Protein AF-A0A6V7USJ0-F1 (afdb_monomer_lite)

Sequence (85 aa):
MYITTSRDFSKIVPVIIFDRISFPNFQLNNRAENVEIKELNIPVVRYTNYQISNIYNPKERFSFCNKEWNGSVVYIKIKKLKIRI

Organism: Meloidogyne enterolobii (NCBI:txid390850)

Radius of gyration: 14.03 Å; chains: 1; bounding box: 40×22×37 Å

Foldseek 3Di:
DDDDDDPDPVPDDQKDKDAQDQDPDPPCVVFFDDWDWDFDVPQGKIKIWTWGADPVHRQKIKIWIFIDGPNTTRMIMIGIDDDDD

Structure (mmCIF, N/CA/C/O backbone):
data_AF-A0A6V7USJ0-F1
#
_entry.id   AF-A0A6V7USJ0-F1
#
loop_
_atom_site.group_PDB
_atom_site.id
_atom_site.type_symbol
_atom_site.label_atom_id
_atom_site.label_alt_id
_atom_site.label_comp_id
_atom_site.label_asym_id
_atom_site.label_entity_id
_atom_site.label_seq_id
_atom_site.pdbx_PDB_ins_code
_atom_site.Cartn_x
_atom_site.Cartn_y
_atom_site.Cartn_z
_atom_site.occupancy
_atom_site.B_iso_or_equiv
_atom_site.auth_seq_id
_atom_site.auth_comp_id
_atom_site.auth_asym_id
_atom_site.auth_atom_id
_atom_site.pdbx_PDB_model_num
ATOM 1 N N . MET A 1 1 ? -12.250 10.098 -16.088 1.00 41.88 1 MET A N 1
ATOM 2 C CA . MET A 1 1 ? -12.243 9.245 -14.878 1.00 41.88 1 MET A CA 1
ATOM 3 C C . MET A 1 1 ? -12.768 10.082 -13.720 1.00 41.88 1 MET A C 1
ATOM 5 O O . MET A 1 1 ? -12.208 11.141 -13.479 1.00 41.88 1 MET A O 1
ATOM 9 N N . TYR A 1 2 ? -13.868 9.677 -13.081 1.00 32.28 2 TYR A N 1
ATOM 10 C CA . TYR A 1 2 ? -14.516 10.434 -12.002 1.00 32.28 2 TYR A CA 1
ATOM 11 C C . TYR A 1 2 ? -14.277 9.709 -10.676 1.00 32.28 2 TYR A C 1
ATOM 13 O O . TYR A 1 2 ? -14.713 8.572 -10.509 1.00 32.28 2 TYR A O 1
ATOM 21 N N . ILE A 1 3 ? -13.532 10.340 -9.768 1.00 47.09 3 ILE A N 1
ATOM 22 C CA . ILE A 1 3 ? -13.298 9.843 -8.409 1.00 47.09 3 ILE A CA 1
ATOM 23 C C . ILE A 1 3 ? -14.134 10.721 -7.482 1.00 47.09 3 ILE A C 1
ATOM 25 O O . ILE A 1 3 ? -13.954 11.936 -7.460 1.00 47.09 3 ILE A O 1
ATOM 29 N N . THR A 1 4 ? -15.046 10.109 -6.731 1.00 44.09 4 THR A N 1
ATOM 30 C CA . THR A 1 4 ? -15.869 10.790 -5.726 1.00 44.09 4 THR A CA 1
ATOM 31 C C . THR A 1 4 ? -15.662 10.154 -4.358 1.00 44.09 4 THR A C 1
ATOM 33 O O . THR A 1 4 ? -15.258 8.994 -4.254 1.00 44.09 4 THR A O 1
ATOM 36 N N . THR A 1 5 ? -15.903 10.919 -3.300 1.00 49.25 5 THR A N 1
ATOM 37 C CA . THR A 1 5 ? -15.808 10.446 -1.920 1.00 49.25 5 THR A CA 1
ATOM 38 C C . THR A 1 5 ? -17.185 9.986 -1.440 1.00 49.25 5 THR A C 1
ATOM 40 O O . THR A 1 5 ? -18.193 10.647 -1.671 1.00 49.25 5 THR A O 1
ATOM 43 N N . SER A 1 6 ? -17.243 8.831 -0.773 1.00 61.31 6 SER A N 1
ATOM 44 C CA . SER A 1 6 ? -18.465 8.317 -0.139 1.00 61.31 6 SER A CA 1
ATOM 45 C C . SER A 1 6 ? -18.335 8.388 1.378 1.00 61.31 6 SER A C 1
ATOM 47 O O . SER A 1 6 ? -17.258 8.146 1.922 1.00 61.31 6 SER A O 1
ATOM 49 N N . ARG A 1 7 ? -19.445 8.700 2.055 1.00 63.19 7 ARG A N 1
ATOM 50 C CA . ARG A 1 7 ? -19.577 8.607 3.520 1.00 63.19 7 ARG A CA 1
ATOM 51 C C . ARG A 1 7 ? -20.165 7.267 3.975 1.00 63.19 7 ARG A C 1
ATOM 53 O O . ARG A 1 7 ? -20.167 6.983 5.167 1.00 63.19 7 ARG A O 1
ATOM 60 N N . ASP A 1 8 ? -20.666 6.458 3.041 1.00 69.12 8 ASP A N 1
ATOM 61 C CA . ASP A 1 8 ? -21.128 5.099 3.309 1.00 69.12 8 ASP A CA 1
ATOM 62 C C . ASP A 1 8 ? -19.940 4.131 3.245 1.00 69.12 8 ASP A C 1
ATOM 64 O O . ASP A 1 8 ? -19.414 3.821 2.172 1.00 69.12 8 ASP A O 1
ATOM 68 N N . PHE A 1 9 ? -19.517 3.675 4.422 1.00 61.56 9 PHE A N 1
ATOM 69 C CA . PHE A 1 9 ? -18.390 2.766 4.615 1.00 61.56 9 PHE A CA 1
ATOM 70 C C . PHE A 1 9 ? -18.805 1.285 4.676 1.00 61.56 9 PHE A C 1
ATOM 72 O O . PHE A 1 9 ? -17.943 0.413 4.801 1.00 61.56 9 PHE A O 1
ATOM 79 N N . SER A 1 10 ? -20.103 0.971 4.564 1.00 67.25 10 SER A N 1
ATOM 80 C CA . SER A 1 10 ? -20.607 -0.413 4.623 1.00 67.25 10 SER A CA 1
ATOM 81 C C . SER A 1 10 ? -20.153 -1.271 3.434 1.00 67.25 10 SER A C 1
ATOM 83 O O . SER A 1 10 ? -20.112 -2.495 3.527 1.00 67.25 10 SER A O 1
ATOM 85 N N . LYS A 1 11 ? -19.744 -0.627 2.333 1.00 64.94 11 LYS A N 1
ATOM 86 C CA . LYS A 1 11 ? -19.309 -1.263 1.079 1.00 64.94 11 LYS A CA 1
ATOM 87 C C . LYS A 1 11 ? -17.799 -1.156 0.828 1.00 64.94 11 LYS A C 1
ATOM 89 O O . LYS A 1 11 ? -17.363 -1.251 -0.318 1.00 64.94 11 LYS A O 1
ATOM 94 N N . ILE A 1 12 ? -16.983 -0.931 1.867 1.00 66.44 12 ILE A N 1
ATOM 95 C CA . ILE A 1 12 ? -15.522 -0.849 1.701 1.00 66.44 12 ILE A CA 1
ATOM 96 C C . ILE A 1 12 ? -14.979 -2.191 1.198 1.00 66.44 12 ILE A C 1
ATOM 98 O O . ILE A 1 12 ? -15.021 -3.204 1.897 1.00 66.44 12 ILE A O 1
ATOM 102 N N . VAL A 1 13 ? -14.382 -2.169 0.009 1.00 65.50 13 VAL A N 1
ATOM 103 C CA . VAL A 1 13 ? -13.630 -3.302 -0.530 1.00 65.50 13 VAL A CA 1
ATOM 104 C C . VAL A 1 13 ? -12.275 -3.379 0.188 1.00 65.50 13 VAL A C 1
ATOM 106 O O . VAL A 1 13 ? -11.589 -2.361 0.315 1.00 65.50 13 VAL A O 1
ATOM 109 N N . PRO A 1 14 ? -11.852 -4.559 0.678 1.00 67.25 14 PRO A N 1
ATOM 110 C CA . PRO A 1 14 ? -10.631 -4.685 1.478 1.00 67.25 14 PRO A CA 1
ATOM 111 C C . PRO A 1 14 ? -9.349 -4.396 0.686 1.00 67.25 14 PRO A C 1
ATOM 113 O O . PRO A 1 14 ? -8.338 -4.001 1.280 1.00 67.25 14 PRO A O 1
ATOM 116 N N . VAL A 1 15 ? -9.380 -4.613 -0.633 1.00 73.19 15 VAL A N 1
ATOM 117 C CA . VAL A 1 15 ? -8.250 -4.416 -1.540 1.00 73.19 15 VAL A CA 1
ATOM 118 C C . VAL A 1 15 ? -8.754 -3.939 -2.899 1.00 73.19 15 VAL A C 1
ATOM 120 O O . VAL A 1 15 ? -9.671 -4.533 -3.459 1.00 73.19 15 VAL A O 1
ATOM 123 N N . ILE A 1 16 ? -8.112 -2.910 -3.446 1.00 74.75 16 ILE A N 1
ATOM 124 C CA . ILE A 1 16 ? -8.304 -2.469 -4.832 1.00 74.75 16 ILE A CA 1
ATOM 125 C C . ILE A 1 16 ? -6.960 -2.608 -5.548 1.00 74.75 16 ILE A C 1
ATOM 127 O O . ILE A 1 16 ? -5.935 -2.147 -5.034 1.00 74.75 16 ILE A O 1
ATOM 131 N N . ILE A 1 17 ? -6.964 -3.274 -6.706 1.00 74.31 17 ILE A N 1
ATOM 132 C CA . ILE A 1 17 ? -5.774 -3.503 -7.533 1.00 74.31 17 ILE A CA 1
ATOM 133 C C . ILE A 1 17 ? -6.042 -2.969 -8.930 1.00 74.31 17 ILE A C 1
ATOM 135 O O . ILE A 1 17 ? -7.050 -3.304 -9.547 1.00 74.31 17 ILE A O 1
ATOM 139 N N . PHE A 1 18 ? -5.096 -2.184 -9.426 1.00 73.94 18 PHE A N 1
ATOM 140 C CA . PHE A 1 18 ? -5.037 -1.760 -10.811 1.00 73.94 18 PHE A CA 1
ATOM 141 C C . PHE A 1 18 ? -3.731 -2.278 -11.408 1.00 73.94 18 PH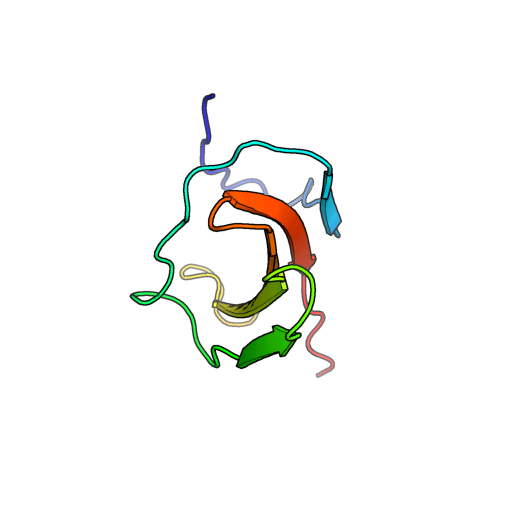E A C 1
ATOM 143 O O . PHE A 1 18 ? -2.654 -1.973 -10.891 1.00 73.94 18 PHE A O 1
ATOM 150 N N . ASP A 1 19 ? -3.834 -3.068 -12.473 1.00 71.19 19 ASP A N 1
ATOM 151 C CA . ASP A 1 19 ? -2.695 -3.611 -13.213 1.00 71.19 19 ASP A CA 1
ATOM 152 C C . ASP A 1 19 ? -2.665 -3.020 -14.629 1.00 71.19 19 ASP A C 1
ATOM 154 O O . ASP A 1 19 ? -3.717 -2.780 -15.224 1.00 71.19 19 ASP A O 1
ATOM 158 N N . ARG A 1 20 ? -1.460 -2.770 -15.150 1.00 67.06 20 ARG A N 1
ATOM 159 C CA . ARG A 1 20 ? -1.195 -2.180 -16.477 1.00 67.06 20 ARG A CA 1
ATOM 160 C C . ARG A 1 20 ? -1.920 -0.858 -16.746 1.00 67.06 20 ARG A C 1
ATOM 162 O O . ARG A 1 20 ? -2.364 -0.596 -17.861 1.00 67.06 20 ARG A O 1
ATOM 169 N N . ILE A 1 21 ? -2.037 -0.015 -15.730 1.00 69.25 21 ILE A N 1
ATOM 170 C CA . ILE A 1 21 ? -2.578 1.337 -15.894 1.00 69.25 21 ILE A CA 1
ATOM 171 C C . ILE A 1 21 ? -1.497 2.289 -16.409 1.00 69.25 21 ILE A C 1
ATOM 173 O O . ILE A 1 21 ? -0.324 2.119 -16.105 1.00 69.25 21 ILE A O 1
ATOM 177 N N . SER A 1 22 ? -1.898 3.313 -17.159 1.00 62.00 22 SER A N 1
ATOM 178 C CA . SER A 1 22 ? -1.086 4.512 -17.387 1.00 62.00 22 SER A CA 1
ATOM 179 C C . SER A 1 22 ? -1.645 5.606 -16.491 1.00 62.00 22 SER A C 1
ATOM 181 O O . SER A 1 22 ? -2.514 6.376 -16.896 1.00 62.00 22 SER A O 1
ATOM 183 N N . PHE A 1 23 ? -1.241 5.587 -15.223 1.00 60.31 23 PHE A N 1
ATOM 184 C CA . PHE A 1 23 ? -1.789 6.489 -14.214 1.00 60.31 23 PHE A CA 1
ATOM 185 C C . PHE A 1 23 ? -0.858 7.690 -13.996 1.00 60.31 23 PHE A C 1
ATOM 187 O O . PHE A 1 23 ? 0.357 7.487 -13.920 1.00 60.31 23 PHE A O 1
ATOM 194 N N . PRO A 1 24 ? -1.373 8.931 -13.876 1.00 59.31 24 PRO A N 1
ATOM 195 C CA . PRO A 1 24 ? -0.543 10.070 -13.496 1.00 59.31 24 PRO A CA 1
ATOM 196 C C . PRO A 1 24 ? 0.145 9.812 -12.151 1.00 59.31 24 PRO A C 1
ATOM 198 O O . PRO A 1 24 ? -0.453 9.246 -11.234 1.00 59.31 24 PRO A O 1
ATOM 201 N N . ASN A 1 25 ? 1.406 10.228 -12.030 1.00 59.88 25 ASN A N 1
ATOM 202 C CA . ASN A 1 25 ? 2.145 10.092 -10.782 1.00 59.88 25 ASN A CA 1
ATOM 203 C C . ASN A 1 25 ? 1.466 10.952 -9.703 1.00 59.88 25 ASN A C 1
ATOM 205 O O . ASN A 1 25 ? 1.466 12.183 -9.785 1.00 59.88 25 ASN A O 1
ATOM 209 N N . PHE A 1 26 ? 0.838 10.314 -8.715 1.00 61.09 26 PHE A N 1
ATOM 210 C CA . PHE A 1 26 ? 0.306 11.033 -7.569 1.00 61.09 26 PHE A CA 1
ATOM 211 C C . PHE A 1 26 ? 1.469 11.417 -6.662 1.00 61.09 26 PHE A C 1
ATOM 213 O O . PHE A 1 26 ? 2.000 10.584 -5.930 1.00 61.09 26 PHE A O 1
ATOM 220 N N . GLN A 1 27 ? 1.823 12.698 -6.644 1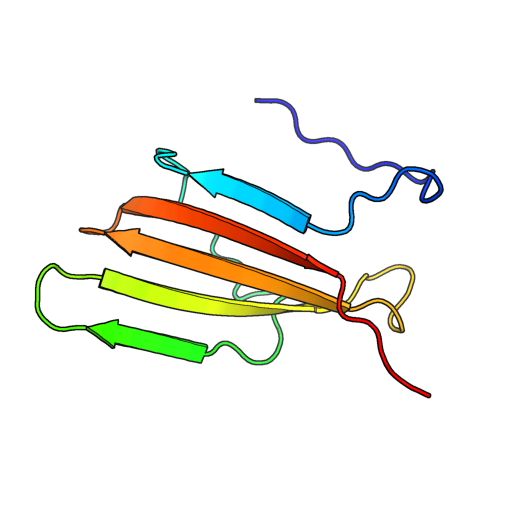.00 58.34 27 GLN A N 1
ATOM 221 C CA . GLN A 1 27 ? 2.682 13.244 -5.599 1.00 58.34 27 GLN A CA 1
ATOM 222 C C . GLN A 1 27 ? 1.906 13.268 -4.270 1.00 58.34 27 GLN A C 1
ATOM 224 O O . GLN A 1 27 ? 1.358 14.287 -3.857 1.00 58.34 27 GLN A O 1
ATOM 229 N N . LEU A 1 28 ? 1.822 12.114 -3.598 1.00 61.84 28 LEU A N 1
ATOM 230 C CA . LEU A 1 28 ? 1.137 11.943 -2.306 1.00 61.84 28 LEU A CA 1
ATOM 231 C C . LEU A 1 28 ? 1.952 12.480 -1.117 1.00 61.84 28 LEU A C 1
ATOM 233 O O . LEU A 1 28 ? 1.510 12.380 0.028 1.00 61.84 28 LEU A O 1
ATOM 237 N N . ASN A 1 29 ? 3.116 13.078 -1.382 1.00 57.50 29 ASN A N 1
ATOM 238 C CA . ASN A 1 29 ? 4.117 13.486 -0.393 1.00 57.50 29 ASN A CA 1
ATOM 239 C C . ASN A 1 29 ? 3.557 14.395 0.716 1.00 57.50 29 ASN A C 1
ATOM 241 O O . ASN A 1 29 ? 4.047 14.352 1.836 1.00 57.50 29 ASN A O 1
ATOM 245 N N . ASN A 1 30 ? 2.501 15.168 0.443 1.00 55.69 30 ASN A N 1
ATOM 246 C CA . ASN A 1 30 ? 1.937 16.109 1.418 1.00 55.69 30 ASN A CA 1
ATOM 247 C C . ASN A 1 30 ? 1.001 15.458 2.455 1.00 55.69 30 ASN A C 1
ATOM 249 O O . ASN A 1 30 ? 0.586 16.130 3.396 1.00 55.69 30 ASN A O 1
ATOM 253 N N . ARG A 1 31 ? 0.597 14.191 2.272 1.00 58.16 31 ARG A N 1
ATOM 254 C CA . ARG A 1 31 ? -0.370 13.499 3.157 1.00 58.16 31 ARG A CA 1
ATOM 255 C C . ARG A 1 31 ? 0.033 12.078 3.548 1.00 58.16 31 ARG A C 1
ATOM 257 O O . ARG A 1 31 ? -0.716 11.419 4.264 1.00 58.16 31 ARG A O 1
ATOM 264 N N .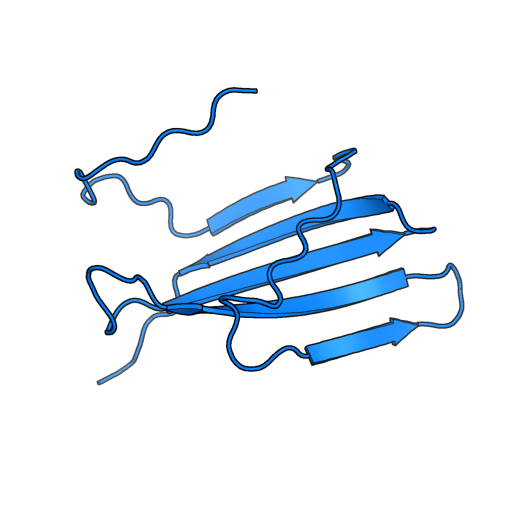 ALA A 1 32 ? 1.157 11.588 3.044 1.00 60.59 32 ALA A N 1
ATOM 265 C CA . ALA A 1 32 ? 1.618 10.242 3.323 1.00 60.59 32 ALA A CA 1
ATOM 266 C C . ALA A 1 32 ? 2.595 10.222 4.498 1.00 60.59 32 ALA A C 1
ATOM 268 O O . ALA A 1 32 ? 3.570 10.968 4.530 1.00 60.59 32 ALA A O 1
ATOM 269 N N . GLU A 1 33 ? 2.351 9.315 5.434 1.00 61.22 33 GLU A N 1
ATOM 270 C CA . GLU A 1 33 ? 3.281 8.979 6.504 1.00 61.22 33 GLU A CA 1
ATOM 271 C C . GLU A 1 33 ? 4.142 7.782 6.052 1.00 61.22 33 GLU A C 1
ATOM 273 O O . GLU A 1 33 ? 3.646 6.878 5.375 1.00 61.22 33 GLU A O 1
ATOM 278 N N . ASN A 1 34 ? 5.421 7.751 6.448 1.00 60.03 34 ASN A N 1
ATOM 279 C CA . ASN A 1 34 ? 6.348 6.623 6.247 1.00 60.03 34 ASN A CA 1
ATOM 280 C C . ASN A 1 34 ? 6.494 6.163 4.784 1.00 60.03 34 ASN A C 1
ATOM 282 O O . ASN A 1 34 ? 6.126 5.043 4.426 1.00 60.03 34 ASN A O 1
ATOM 286 N N . VAL A 1 35 ? 7.041 7.043 3.942 1.00 69.62 35 VAL A N 1
ATOM 287 C CA . VAL A 1 35 ? 7.324 6.739 2.536 1.00 69.62 35 VAL A CA 1
ATOM 288 C C . VAL A 1 35 ? 8.552 5.835 2.432 1.00 69.62 35 VAL A C 1
ATOM 290 O O . VAL A 1 35 ? 9.658 6.247 2.775 1.00 69.62 35 VAL A O 1
ATOM 293 N N . GLU A 1 36 ? 8.371 4.612 1.937 1.00 74.38 36 GLU A N 1
ATOM 294 C CA . GLU A 1 36 ? 9.476 3.702 1.618 1.00 74.38 36 GLU A CA 1
ATOM 295 C C . GLU A 1 36 ? 9.634 3.627 0.098 1.00 74.38 36 GLU A C 1
ATOM 297 O O . GLU A 1 36 ? 8.711 3.204 -0.602 1.00 74.38 36 GLU A O 1
ATOM 302 N N . ILE A 1 37 ? 10.804 4.028 -0.402 1.00 72.88 37 ILE A N 1
ATOM 303 C CA . ILE A 1 37 ? 11.157 3.963 -1.822 1.00 72.88 37 ILE A CA 1
ATOM 304 C C . ILE A 1 37 ? 12.177 2.841 -2.003 1.00 72.88 37 ILE A C 1
ATOM 306 O O . ILE A 1 37 ? 13.231 2.848 -1.368 1.00 72.88 37 ILE A O 1
ATOM 310 N N . LYS A 1 38 ? 11.873 1.877 -2.875 1.00 77.25 38 LYS A N 1
ATOM 311 C CA . LYS A 1 38 ? 12.819 0.837 -3.303 1.00 77.25 38 LYS A CA 1
ATOM 312 C C . LYS A 1 38 ? 13.070 0.962 -4.791 1.00 77.25 38 LYS A C 1
ATOM 314 O O . LYS A 1 38 ? 12.125 0.914 -5.578 1.00 77.25 38 LYS A O 1
ATOM 319 N N . GLU A 1 39 ? 14.337 1.080 -5.160 1.00 73.81 39 GLU A N 1
ATOM 320 C CA . GLU A 1 39 ? 14.783 1.130 -6.550 1.00 73.81 39 GLU A CA 1
ATOM 321 C C . GLU A 1 39 ? 15.491 -0.178 -6.908 1.00 73.81 39 GLU A C 1
ATOM 323 O O . GLU A 1 39 ? 16.341 -0.669 -6.165 1.00 73.81 39 GLU A O 1
ATOM 328 N N . LEU A 1 40 ? 15.104 -0.768 -8.037 1.00 72.75 40 LEU A N 1
ATOM 329 C CA . LEU A 1 40 ? 15.767 -1.926 -8.629 1.00 72.75 40 LEU A CA 1
ATOM 330 C C . LEU A 1 40 ? 16.399 -1.491 -9.950 1.00 72.75 40 LEU A C 1
ATOM 332 O O . LEU A 1 40 ? 15.738 -0.874 -10.784 1.00 72.75 40 LEU A O 1
ATOM 336 N N . ASN A 1 41 ? 17.680 -1.817 -10.136 1.00 64.25 41 ASN A N 1
ATOM 337 C CA . ASN A 1 41 ? 18.484 -1.223 -11.203 1.00 64.25 41 ASN A CA 1
ATOM 338 C C . ASN A 1 41 ? 18.221 -1.745 -12.628 1.00 64.25 41 ASN A C 1
ATOM 340 O O . ASN A 1 41 ? 18.803 -1.175 -13.541 1.00 64.25 41 ASN A O 1
ATOM 344 N N . ILE A 1 42 ? 17.367 -2.750 -12.888 1.00 60.69 42 ILE A N 1
ATOM 345 C CA . ILE A 1 42 ? 16.993 -3.138 -14.271 1.00 60.69 42 ILE A CA 1
ATOM 346 C C . ILE A 1 42 ? 15.613 -3.828 -14.322 1.00 60.69 42 ILE A C 1
ATOM 348 O O . ILE A 1 42 ? 15.420 -4.821 -13.616 1.00 60.69 42 ILE A O 1
ATOM 352 N N . PRO A 1 43 ? 14.685 -3.404 -15.213 1.00 61.06 43 PRO A N 1
ATOM 353 C CA . PRO A 1 43 ? 14.538 -2.039 -15.745 1.00 61.06 43 PRO A CA 1
ATOM 354 C C . PRO A 1 43 ? 14.251 -1.055 -14.594 1.00 61.06 43 PRO A C 1
ATOM 356 O O . PRO A 1 43 ? 14.016 -1.526 -13.487 1.00 61.06 43 PRO A O 1
ATOM 359 N N . VAL A 1 44 ? 14.280 0.273 -14.812 1.00 71.38 44 VAL A N 1
ATOM 360 C CA . VAL A 1 44 ? 14.044 1.286 -13.752 1.00 71.38 44 VAL A CA 1
ATOM 361 C C . VAL A 1 44 ? 12.655 1.074 -13.153 1.00 71.38 44 VAL A C 1
AT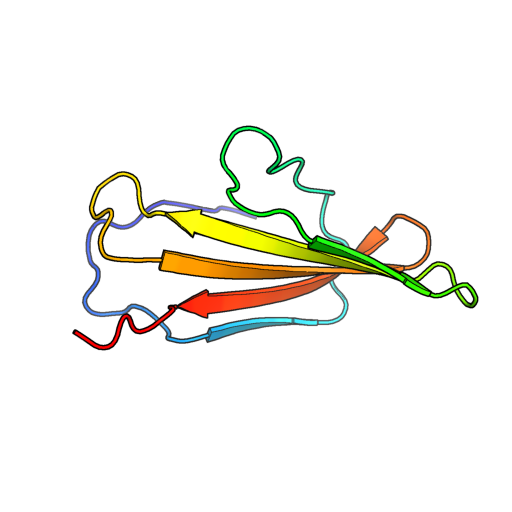OM 363 O O . VAL A 1 44 ? 11.650 1.589 -13.655 1.00 71.38 44 VAL A O 1
ATOM 366 N N . VAL A 1 45 ? 12.607 0.244 -12.116 1.00 74.44 45 VAL A N 1
ATOM 367 C CA . VAL A 1 45 ? 11.408 -0.122 -11.388 1.00 74.44 45 VAL A CA 1
ATOM 368 C C . VAL A 1 45 ? 11.549 0.488 -10.015 1.00 74.44 45 VAL A C 1
ATOM 370 O O . VAL A 1 45 ? 12.424 0.107 -9.234 1.00 74.44 45 VAL A O 1
ATOM 373 N N . ARG A 1 46 ? 10.662 1.434 -9.729 1.00 82.38 46 ARG A N 1
ATOM 374 C CA . ARG A 1 46 ? 10.558 2.056 -8.419 1.00 82.38 46 ARG A CA 1
ATOM 375 C C . ARG A 1 46 ? 9.284 1.568 -7.762 1.00 82.38 46 ARG A C 1
ATOM 377 O O . ARG A 1 46 ? 8.209 1.645 -8.349 1.00 82.38 46 ARG A O 1
ATOM 384 N N . TYR A 1 47 ? 9.405 1.061 -6.548 1.00 82.19 47 TYR A N 1
ATOM 385 C CA . TYR A 1 47 ? 8.255 0.841 -5.686 1.00 82.19 47 TYR A CA 1
ATOM 386 C C . TYR A 1 47 ? 8.214 1.964 -4.669 1.00 82.19 47 TYR A C 1
ATOM 388 O O . TYR A 1 47 ? 9.210 2.175 -3.975 1.00 82.19 47 TYR A O 1
ATOM 396 N N . THR A 1 48 ? 7.071 2.631 -4.550 1.00 82.06 48 THR A N 1
ATOM 397 C CA . THR A 1 48 ? 6.835 3.548 -3.439 1.00 82.06 48 THR A CA 1
ATOM 398 C C . THR A 1 48 ? 5.670 3.033 -2.610 1.00 82.06 48 THR A C 1
ATOM 400 O O . THR A 1 48 ? 4.584 2.729 -3.109 1.00 82.06 48 THR A O 1
ATOM 403 N N . ASN A 1 49 ? 5.917 2.869 -1.316 1.00 83.00 49 ASN A N 1
ATOM 404 C CA . ASN A 1 49 ? 4.892 2.523 -0.348 1.00 83.00 49 ASN A CA 1
ATOM 405 C C . ASN A 1 49 ? 4.566 3.758 0.477 1.00 83.00 49 ASN A C 1
ATOM 407 O O . ASN A 1 49 ? 5.462 4.424 0.986 1.00 83.00 49 ASN A O 1
ATOM 411 N N . TYR A 1 50 ? 3.279 4.021 0.635 1.00 81.81 50 TYR A N 1
ATOM 412 C CA . TYR A 1 50 ? 2.744 5.081 1.465 1.00 81.81 50 TYR A CA 1
ATOM 413 C C . TYR A 1 50 ? 1.820 4.464 2.507 1.00 81.81 50 TYR A C 1
ATOM 415 O O . TYR A 1 50 ? 1.014 3.573 2.201 1.00 81.81 50 TYR A O 1
ATOM 423 N N . GLN A 1 51 ? 1.892 4.977 3.730 1.00 82.69 51 GLN A N 1
ATOM 424 C CA . GLN A 1 51 ? 0.844 4.776 4.711 1.00 82.69 51 GLN A CA 1
ATOM 425 C C . GLN A 1 51 ? -0.026 6.030 4.759 1.00 82.69 51 GLN A C 1
ATOM 427 O O . GLN A 1 51 ? 0.467 7.144 4.914 1.00 82.69 51 GLN A O 1
ATOM 432 N N . ILE A 1 52 ? -1.333 5.844 4.611 1.00 80.25 52 ILE A N 1
ATOM 433 C CA . ILE A 1 52 ? -2.300 6.941 4.604 1.00 80.25 52 ILE A CA 1
ATOM 434 C C . ILE A 1 52 ? -3.275 6.722 5.756 1.00 80.25 52 ILE A C 1
ATOM 436 O O . ILE A 1 52 ? -3.855 5.639 5.895 1.00 80.25 52 ILE A O 1
ATOM 440 N N . SER A 1 53 ? -3.450 7.744 6.586 1.00 74.31 53 SER A N 1
ATOM 441 C CA . SER A 1 53 ? -4.465 7.793 7.635 1.00 74.31 53 SER A CA 1
ATOM 442 C C . SER A 1 53 ? -5.758 8.410 7.089 1.00 74.31 53 SER A C 1
ATOM 444 O O . SER A 1 53 ? -5.744 9.332 6.270 1.00 74.31 53 SER A O 1
ATOM 446 N N . ASN A 1 54 ? -6.908 7.874 7.501 1.00 73.25 54 ASN A N 1
ATOM 447 C CA . ASN A 1 54 ? -8.193 8.482 7.167 1.00 73.25 54 ASN A CA 1
ATOM 448 C C . ASN A 1 54 ? -8.391 9.741 8.027 1.00 73.25 54 ASN A C 1
ATOM 450 O O . ASN A 1 54 ? -8.435 9.652 9.252 1.00 73.25 54 ASN A O 1
ATOM 454 N N . ILE A 1 55 ? -8.557 10.902 7.384 1.00 73.38 55 ILE A N 1
ATOM 455 C CA . ILE A 1 55 ? -8.731 12.195 8.069 1.00 73.38 55 ILE A CA 1
ATOM 456 C C . ILE A 1 55 ? -9.962 12.236 8.987 1.00 73.38 55 ILE A C 1
ATOM 458 O O . ILE A 1 55 ? -9.982 12.989 9.953 1.00 73.38 55 ILE A O 1
ATOM 462 N N . TYR A 1 56 ? -10.982 11.426 8.696 1.00 73.00 56 TYR A N 1
ATOM 463 C CA . TYR A 1 56 ? -12.215 11.343 9.480 1.00 73.00 56 TYR A CA 1
ATOM 464 C C . TYR A 1 56 ? -12.167 10.233 10.532 1.00 73.00 56 TYR A C 1
ATOM 466 O O . TYR A 1 56 ? -12.915 10.274 11.505 1.00 73.00 56 TYR A O 1
ATOM 474 N N . ASN A 1 57 ? -11.302 9.234 10.347 1.00 75.69 57 ASN A N 1
ATOM 475 C CA . ASN A 1 57 ? -11.128 8.137 11.291 1.00 75.69 57 ASN A CA 1
ATOM 476 C C . ASN A 1 57 ? -9.650 7.731 11.377 1.00 75.69 57 ASN A C 1
ATOM 478 O O . ASN A 1 57 ? -9.239 6.786 10.705 1.00 75.69 57 ASN A O 1
ATOM 482 N N . PRO A 1 58 ? -8.846 8.377 12.237 1.00 74.50 58 PRO A N 1
ATOM 483 C CA . PRO A 1 58 ? -7.409 8.105 12.341 1.00 74.50 58 PRO A CA 1
ATOM 484 C C . PRO A 1 58 ? -7.047 6.660 12.732 1.00 74.50 58 PRO A C 1
ATOM 486 O O . PRO A 1 58 ? -5.906 6.232 12.544 1.00 74.50 58 PRO A O 1
ATOM 489 N N . LYS A 1 59 ? -8.007 5.887 13.269 1.00 79.06 59 LYS A N 1
ATOM 490 C CA . LYS A 1 59 ? -7.843 4.450 13.555 1.00 7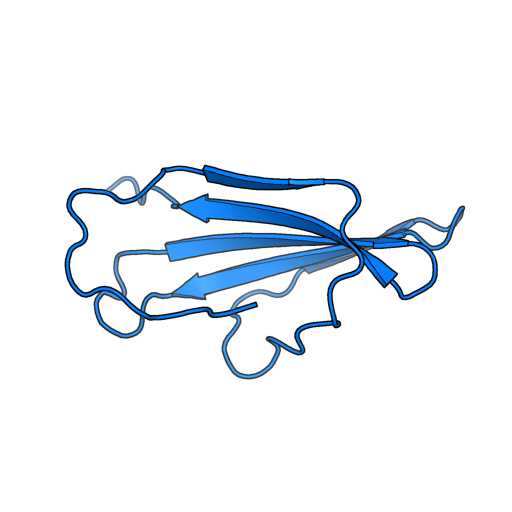9.06 59 LYS A CA 1
ATOM 491 C C . LYS A 1 59 ? -7.885 3.595 12.285 1.00 79.06 59 LYS A C 1
ATOM 493 O O . LYS A 1 59 ? -7.446 2.448 12.302 1.00 79.06 59 LYS A O 1
ATOM 498 N N . GLU A 1 60 ? -8.398 4.127 11.182 1.00 76.75 60 GLU A N 1
ATOM 499 C CA . GLU A 1 60 ? -8.316 3.489 9.876 1.00 76.75 60 GLU A CA 1
ATOM 500 C C . GLU A 1 60 ? -7.066 3.943 9.137 1.00 76.75 60 GLU A C 1
ATOM 502 O O . GLU A 1 60 ? -6.852 5.127 8.868 1.00 76.75 60 GLU A O 1
ATOM 507 N N . ARG A 1 61 ? -6.250 2.958 8.771 1.00 81.88 61 ARG A N 1
ATOM 508 C CA . ARG A 1 61 ? -5.034 3.162 7.996 1.00 81.88 61 ARG A CA 1
ATOM 509 C C . ARG A 1 61 ? -5.098 2.351 6.718 1.00 81.88 61 ARG A C 1
ATOM 511 O O . ARG A 1 61 ? -5.666 1.258 6.683 1.00 81.88 61 ARG A O 1
ATOM 518 N N . PHE A 1 62 ? -4.476 2.874 5.679 1.00 82.56 62 PHE A N 1
ATOM 519 C CA . PHE A 1 62 ? -4.373 2.235 4.380 1.00 82.56 62 PHE A CA 1
ATOM 520 C C . PHE A 1 62 ? -2.906 2.159 3.977 1.00 82.56 62 PHE A C 1
ATOM 522 O O . PHE A 1 62 ? -2.133 3.082 4.222 1.00 82.56 62 PHE A O 1
ATOM 529 N N . SER A 1 63 ? -2.533 1.045 3.360 1.00 84.06 63 SER A N 1
ATOM 530 C CA . SER A 1 63 ? -1.278 0.909 2.635 1.00 84.06 63 SER A CA 1
ATOM 531 C C . SER A 1 63 ? -1.571 1.139 1.161 1.00 84.06 63 SER A C 1
ATOM 533 O O . SER A 1 63 ? -2.453 0.492 0.589 1.00 84.06 63 SER A O 1
ATOM 535 N N . PHE A 1 64 ? -0.845 2.079 0.572 1.00 84.31 64 PHE A N 1
ATOM 536 C CA . PHE A 1 64 ? -0.863 2.371 -0.849 1.00 84.31 64 PHE A CA 1
ATOM 537 C C . PHE A 1 64 ? 0.516 2.037 -1.408 1.00 84.31 64 PHE A C 1
ATOM 539 O O . PHE A 1 64 ? 1.516 2.561 -0.934 1.00 84.31 64 PHE A O 1
ATOM 546 N N . CYS A 1 65 ? 0.578 1.155 -2.395 1.00 84.50 65 CYS A N 1
ATOM 547 C CA . CYS A 1 65 ? 1.813 0.773 -3.067 1.00 84.50 65 CYS A CA 1
ATOM 548 C C . CYS A 1 65 ? 1.660 1.079 -4.551 1.00 84.50 65 CYS A C 1
ATOM 550 O O . CYS A 1 65 ? 0.718 0.582 -5.174 1.00 84.50 65 CYS A O 1
ATOM 552 N N . ASN A 1 66 ? 2.572 1.863 -5.118 1.00 86.00 66 ASN A N 1
ATOM 553 C CA . ASN A 1 66 ? 2.703 2.004 -6.561 1.00 86.00 66 ASN A CA 1
ATOM 554 C C . ASN A 1 66 ? 4.009 1.368 -7.048 1.00 86.00 66 ASN A C 1
ATOM 556 O O . ASN A 1 66 ? 5.042 1.417 -6.382 1.00 86.00 66 ASN A O 1
ATOM 560 N N . LYS A 1 67 ? 3.942 0.774 -8.240 1.00 84.69 67 LYS A N 1
ATOM 561 C CA . LYS A 1 67 ? 5.109 0.374 -9.026 1.00 84.69 67 LYS A CA 1
ATOM 562 C C . LYS A 1 67 ? 5.203 1.308 -10.217 1.00 84.69 67 LYS A C 1
ATOM 564 O O . LYS A 1 67 ? 4.268 1.385 -11.017 1.00 84.69 67 LYS A O 1
ATOM 569 N N . GLU A 1 68 ? 6.332 1.969 -10.353 1.00 82.88 68 GLU A N 1
ATOM 570 C CA . GLU A 1 68 ? 6.704 2.732 -11.530 1.00 82.88 68 GLU A CA 1
ATOM 571 C C . GLU A 1 68 ? 7.628 1.885 -12.398 1.00 82.88 68 GLU A C 1
ATOM 573 O O . GLU A 1 68 ? 8.483 1.166 -11.885 1.00 82.88 68 GLU A O 1
ATOM 578 N N . TRP A 1 69 ? 7.453 1.966 -13.710 1.00 81.94 69 TRP A N 1
ATOM 579 C CA . TRP A 1 69 ? 8.366 1.426 -14.703 1.00 81.94 69 TRP A CA 1
ATOM 580 C C . TRP A 1 69 ? 8.655 2.531 -15.718 1.00 81.94 69 TRP A C 1
ATOM 582 O O . TRP A 1 69 ? 7.729 3.072 -16.322 1.00 81.94 69 TRP A O 1
ATOM 592 N N . ASN A 1 70 ? 9.930 2.904 -15.865 1.00 80.00 70 ASN A N 1
ATOM 593 C CA . ASN A 1 70 ? 10.370 3.981 -16.764 1.00 80.00 70 ASN A CA 1
ATOM 594 C C . ASN A 1 70 ? 9.605 5.304 -16.534 1.00 80.00 70 ASN A C 1
ATOM 596 O O . ASN A 1 70 ? 9.150 5.951 -17.474 1.00 80.00 70 ASN A O 1
ATOM 600 N N . GLY A 1 71 ? 9.407 5.678 -15.265 1.00 75.69 71 GLY A N 1
ATOM 601 C CA . GLY A 1 71 ? 8.710 6.910 -14.868 1.00 75.69 71 GLY A CA 1
ATOM 602 C C . GLY A 1 71 ? 7.179 6.866 -14.971 1.00 75.69 71 GLY A C 1
ATOM 603 O O . GLY A 1 71 ? 6.521 7.823 -14.572 1.00 75.69 71 GLY A O 1
ATOM 604 N N . SER A 1 72 ? 6.599 5.765 -15.459 1.00 77.94 72 SER A N 1
ATOM 605 C CA . SER A 1 72 ? 5.146 5.572 -15.537 1.00 77.94 72 SER A CA 1
ATOM 606 C C . SER A 1 72 ? 4.659 4.632 -14.440 1.00 77.94 72 SER A C 1
ATOM 608 O O . SER A 1 72 ? 5.211 3.547 -14.271 1.00 77.94 72 SER A O 1
ATOM 610 N N . VAL A 1 73 ? 3.606 5.004 -13.706 1.00 81.06 73 VAL A N 1
ATOM 611 C CA . VAL A 1 73 ? 2.974 4.102 -12.730 1.00 81.06 73 VAL A CA 1
ATOM 612 C C . VAL A 1 73 ? 2.235 3.004 -13.485 1.00 81.06 73 VAL A C 1
ATOM 614 O O . VAL A 1 73 ? 1.261 3.299 -14.166 1.00 81.06 73 VAL A O 1
ATOM 617 N N . VAL A 1 74 ? 2.680 1.756 -13.334 1.00 82.31 74 VAL A N 1
ATOM 618 C CA . VAL A 1 74 ? 2.118 0.576 -14.017 1.00 82.31 74 VAL A CA 1
ATOM 619 C C . VAL A 1 74 ? 1.263 -0.301 -13.109 1.00 82.31 74 VAL A C 1
ATOM 621 O O . VAL A 1 74 ? 0.512 -1.144 -13.593 1.00 82.31 74 VAL A O 1
ATOM 624 N N . TYR A 1 75 ? 1.369 -0.120 -11.794 1.00 82.50 75 TYR A N 1
ATOM 625 C CA . TYR A 1 75 ? 0.619 -0.895 -10.812 1.00 82.50 75 TYR A CA 1
ATOM 626 C C . TYR A 1 75 ? 0.299 -0.043 -9.594 1.00 82.50 75 TYR A C 1
ATOM 628 O O . TYR A 1 75 ? 1.169 0.678 -9.100 1.00 82.50 75 TYR A O 1
ATOM 636 N N . ILE A 1 76 ? -0.929 -0.170 -9.092 1.00 84.31 76 ILE A N 1
ATOM 637 C CA . ILE A 1 76 ? -1.361 0.418 -7.824 1.00 84.31 76 ILE A CA 1
ATOM 638 C C . ILE A 1 76 ? -2.084 -0.651 -7.009 1.00 84.31 76 ILE A C 1
ATOM 640 O O . ILE A 1 76 ? -3.005 -1.314 -7.494 1.00 84.31 76 ILE A O 1
ATOM 644 N N . LYS A 1 77 ? -1.706 -0.765 -5.738 1.00 84.06 77 LYS A N 1
ATOM 645 C CA . LYS A 1 77 ? -2.383 -1.589 -4.740 1.00 84.06 77 LYS A CA 1
ATOM 646 C C . LYS A 1 77 ? -2.766 -0.744 -3.544 1.00 84.06 77 LYS A C 1
ATOM 648 O O . LYS A 1 77 ? -1.907 -0.143 -2.905 1.00 84.06 77 LYS A O 1
ATOM 653 N N . ILE A 1 78 ? -4.047 -0.777 -3.202 1.00 85.12 78 ILE A N 1
ATOM 654 C CA . ILE A 1 78 ? -4.583 -0.140 -2.001 1.00 85.12 78 ILE A CA 1
ATOM 655 C C . ILE A 1 78 ? -5.109 -1.238 -1.091 1.00 85.12 78 ILE A C 1
ATOM 657 O O . ILE A 1 78 ? -5.906 -2.075 -1.515 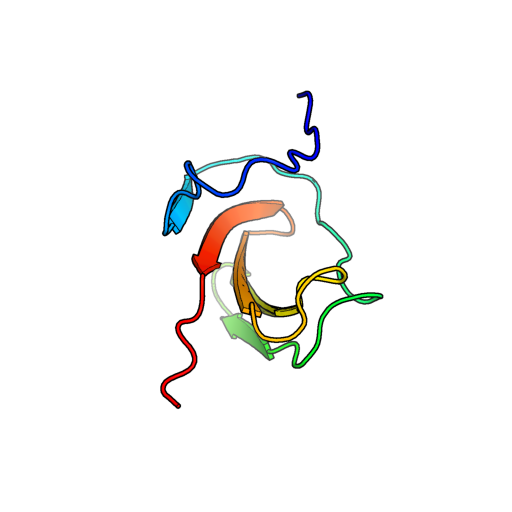1.00 85.12 78 ILE A O 1
ATOM 661 N N . LYS A 1 79 ? -4.661 -1.248 0.161 1.00 85.25 79 LYS A N 1
ATOM 662 C CA . LYS A 1 79 ? -5.058 -2.236 1.165 1.00 85.25 79 LYS A CA 1
ATOM 663 C C . LYS A 1 79 ? -5.447 -1.535 2.458 1.00 85.25 79 LYS A C 1
ATOM 665 O O . LYS A 1 79 ? -4.656 -0.767 3.000 1.00 85.25 79 LYS A O 1
ATOM 670 N N . LYS A 1 80 ? -6.620 -1.859 3.006 1.00 83.12 80 LYS A N 1
ATOM 671 C CA . LYS A 1 80 ? -6.974 -1.452 4.374 1.00 83.12 80 LYS A CA 1
ATOM 672 C C . LYS A 1 80 ? -6.107 -2.216 5.380 1.00 83.12 80 LYS A C 1
ATOM 674 O O . LYS A 1 80 ? -6.021 -3.446 5.331 1.00 83.12 80 LYS A O 1
ATOM 679 N N . LEU A 1 81 ? -5.462 -1.501 6.293 1.00 82.69 81 LEU A N 1
ATOM 680 C CA . LEU A 1 81 ? -4.702 -2.085 7.392 1.00 82.69 81 LEU A CA 1
ATOM 681 C C . LEU A 1 81 ? -5.657 -2.365 8.554 1.00 82.69 81 LEU A C 1
ATOM 683 O O . LEU A 1 81 ? -6.388 -1.484 9.001 1.00 82.69 81 LEU A O 1
ATOM 687 N N . LYS A 1 82 ? -5.661 -3.606 9.048 1.00 72.81 82 LYS A N 1
ATOM 688 C CA . LYS A 1 82 ? -6.320 -3.935 10.313 1.00 72.81 82 LYS A CA 1
ATOM 689 C C . LYS A 1 82 ? -5.337 -3.630 11.435 1.00 72.81 82 LYS A C 1
ATOM 691 O O . LYS A 1 82 ? -4.313 -4.301 11.535 1.00 72.81 82 LYS A O 1
ATOM 696 N N . ILE A 1 83 ? -5.647 -2.638 12.262 1.00 62.91 83 ILE A N 1
ATOM 697 C CA . ILE A 1 83 ? -4.946 -2.451 13.531 1.00 62.91 83 ILE A CA 1
ATOM 698 C C . ILE A 1 83 ? -5.465 -3.550 14.464 1.00 62.91 83 ILE A C 1
ATOM 700 O O . ILE A 1 83 ? -6.662 -3.598 14.743 1.00 62.91 83 ILE A O 1
ATOM 704 N N . ARG A 1 84 ? -4.595 -4.484 14.868 1.00 55.22 84 ARG A N 1
ATOM 705 C CA . ARG A 1 84 ? -4.899 -5.378 15.991 1.00 55.22 84 ARG A CA 1
ATOM 706 C C . ARG A 1 84 ? -4.729 -4.543 17.258 1.00 55.22 84 ARG A C 1
ATOM 708 O O . ARG A 1 84 ? -3.644 -4.007 17.471 1.00 55.22 84 ARG A O 1
ATOM 715 N N . ILE A 1 85 ? -5.832 -4.360 17.977 1.00 47.88 85 ILE A N 1
ATOM 716 C CA . ILE A 1 85 ? -5.877 -3.777 19.322 1.00 47.88 85 ILE A CA 1
ATOM 717 C C . ILE A 1 85 ? -5.571 -4.904 20.302 1.00 47.88 85 ILE A C 1
ATOM 719 O O . ILE A 1 85 ? -6.086 -6.018 20.043 1.00 47.88 85 ILE A O 1
#

pLDDT: mean 70.63, std 11.6, range [32.28, 86.0]

Secondary structure (DSSP, 8-state):
------S--TT--SEEEEEEEEE----GGGT-EEEEEEEETTTTEEEEEEEEEETTEEEEEEEEEEEEETTEEEEEEEEEE----